Protein AF-A0A7R9U957-F1 (afdb_monomer_lite)

Secondary structure (DSSP, 8-state):
-HHHHHHHHHTT-HHHHHHHHHHHGGG-HHHHHHHHHHHHTS-TTT-HHHHHHHHHHHHHHT-HHHHHHHHHHHHHHHHHHH--HHHHHHHHHHHHHHHHHHHHHHHHHHHHHHHHHHH--

pLDDT: mean 89.7, std 5.86, range [57.47, 95.94]

Radius of gyration: 17.1 Å; chains: 1; bounding box: 40×50×36 Å

Organism: NCBI:txid172671

InterPro domains:
  IPR056156 IF140, C-terminal TPR domain [PF24760] (65-119)
  IPR056168 IF140/IFT172/WDR19, TPR domain [PF24762] (3-57)

Structure (mmCIF, N/CA/C/O backbone):
data_AF-A0A7R9U957-F1
#
_entry.id   AF-A0A7R9U957-F1
#
loop_
_atom_site.group_PDB
_atom_site.id
_atom_site.type_symbol
_atom_site.label_atom_id
_atom_site.label_alt_id
_atom_site.label_comp_id
_atom_site.label_asym_id
_atom_site.label_entity_id
_atom_site.label_seq_id
_atom_site.pdbx_PDB_ins_code
_atom_site.Cartn_x
_atom_site.Cartn_y
_atom_site.Cartn_z
_atom_site.occupancy
_atom_site.B_iso_or_equiv
_atom_site.auth_seq_id
_atom_site.auth_comp_id
_atom_site.auth_asym_id
_atom_site.auth_atom_id
_atom_site.pdbx_PDB_model_num
ATOM 1 N N . HIS A 1 1 ? 12.120 1.682 -19.539 1.00 66.62 1 HIS A N 1
ATOM 2 C CA . HIS A 1 1 ? 11.793 0.994 -18.264 1.00 66.62 1 HIS A CA 1
ATOM 3 C C . HIS A 1 1 ? 10.293 0.887 -18.027 1.00 66.62 1 HIS A C 1
ATOM 5 O O . HIS A 1 1 ? 9.821 -0.202 -17.730 1.00 66.62 1 HIS A O 1
ATOM 11 N N . ARG A 1 2 ? 9.544 1.986 -18.186 1.00 78.25 2 ARG A N 1
ATOM 12 C CA . ARG A 1 2 ? 8.085 2.006 -18.028 1.00 78.25 2 ARG A CA 1
ATOM 13 C C . ARG A 1 2 ? 7.354 1.094 -19.025 1.00 78.25 2 ARG A C 1
ATOM 15 O O . ARG A 1 2 ? 6.465 0.364 -18.612 1.00 78.25 2 ARG A O 1
ATOM 22 N N . ASP A 1 3 ? 7.792 1.063 -20.284 1.00 82.75 3 ASP A N 1
ATOM 23 C CA . ASP A 1 3 ? 7.163 0.226 -21.323 1.00 82.75 3 ASP A CA 1
ATOM 24 C C . ASP A 1 3 ? 7.368 -1.270 -21.066 1.00 82.75 3 ASP A C 1
ATOM 26 O O . ASP A 1 3 ? 6.436 -2.051 -21.193 1.00 82.75 3 ASP A O 1
ATOM 30 N N . ALA A 1 4 ? 8.559 -1.658 -20.596 1.00 82.75 4 ALA A N 1
ATOM 31 C CA . ALA A 1 4 ? 8.839 -3.036 -20.197 1.00 82.75 4 ALA A CA 1
ATOM 32 C C . ALA A 1 4 ? 7.960 -3.475 -19.016 1.00 82.75 4 ALA A C 1
ATOM 34 O O . ALA A 1 4 ? 7.415 -4.572 -19.044 1.00 82.75 4 ALA A O 1
ATOM 35 N N . LEU A 1 5 ? 7.777 -2.612 -18.006 1.00 86.38 5 LEU A N 1
ATOM 36 C CA . LEU A 1 5 ? 6.846 -2.895 -16.913 1.00 86.38 5 LEU A CA 1
ATOM 37 C C . LEU A 1 5 ? 5.414 -3.044 -17.437 1.00 86.38 5 LEU A C 1
ATOM 39 O O . LEU A 1 5 ? 4.716 -3.957 -17.023 1.00 86.38 5 LEU A O 1
ATOM 43 N N . ARG A 1 6 ? 4.992 -2.184 -18.369 1.00 85.75 6 ARG A N 1
ATOM 44 C CA . ARG A 1 6 ? 3.658 -2.250 -18.972 1.00 85.75 6 ARG A CA 1
ATOM 45 C C . ARG A 1 6 ? 3.414 -3.562 -19.703 1.00 85.75 6 ARG A C 1
ATOM 47 O O . ARG A 1 6 ? 2.418 -4.206 -19.417 1.00 85.75 6 ARG A O 1
ATOM 54 N N . CYS A 1 7 ? 4.358 -4.016 -20.522 1.00 86.88 7 CYS A N 1
ATOM 55 C CA . CYS A 1 7 ? 4.247 -5.319 -21.177 1.00 86.88 7 CYS A CA 1
ATOM 56 C C . CYS A 1 7 ? 4.148 -6.480 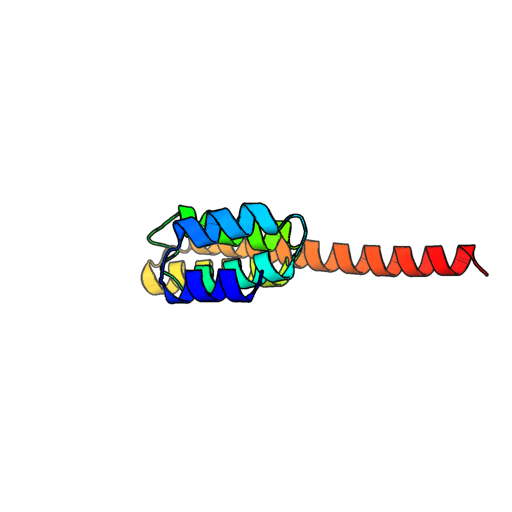-20.174 1.00 86.88 7 CYS A C 1
ATOM 58 O O . CYS A 1 7 ? 3.417 -7.431 -20.421 1.00 86.88 7 CYS A O 1
ATOM 60 N N . LEU A 1 8 ? 4.862 -6.408 -19.044 1.00 85.75 8 LEU A N 1
ATOM 61 C CA . LEU A 1 8 ? 4.776 -7.424 -17.988 1.00 85.75 8 LEU A CA 1
ATOM 62 C C . LEU A 1 8 ? 3.415 -7.410 -17.277 1.00 85.75 8 LEU A C 1
ATOM 64 O O . LEU A 1 8 ? 2.886 -8.471 -16.959 1.00 85.75 8 LEU A O 1
ATOM 68 N N . MET A 1 9 ? 2.847 -6.221 -17.054 1.00 89.88 9 MET A N 1
ATOM 69 C CA . MET A 1 9 ? 1.501 -6.057 -16.496 1.00 89.88 9 MET A CA 1
ATOM 70 C C . MET A 1 9 ? 0.435 -6.581 -17.467 1.00 89.88 9 MET A C 1
ATOM 72 O O . MET A 1 9 ? -0.441 -7.330 -17.052 1.00 89.88 9 MET A O 1
ATOM 76 N N . ASP A 1 10 ? 0.558 -6.272 -18.761 1.00 86.69 10 ASP A N 1
ATOM 77 C CA . ASP A 1 10 ? -0.355 -6.758 -19.804 1.00 86.69 10 ASP A CA 1
ATOM 78 C C . ASP A 1 10 ? -0.279 -8.291 -19.964 1.00 86.69 10 ASP A C 1
ATOM 80 O O . ASP A 1 10 ? -1.277 -8.940 -20.267 1.00 86.69 10 ASP A O 1
ATOM 84 N N . ALA A 1 11 ? 0.896 -8.884 -19.724 1.00 88.06 11 ALA A N 1
ATOM 85 C CA . ALA A 1 11 ? 1.095 -10.333 -19.712 1.00 88.06 11 ALA A CA 1
ATOM 86 C C . ALA A 1 11 ? 0.585 -11.021 -18.429 1.00 88.06 11 ALA A C 1
ATOM 88 O O . ALA A 1 11 ? 0.548 -12.249 -18.377 1.00 88.06 11 ALA A O 1
ATOM 89 N N . GLY A 1 12 ? 0.219 -10.260 -17.391 1.00 86.00 12 GLY A N 1
ATOM 90 C CA . GLY A 1 12 ? -0.291 -10.792 -16.126 1.00 86.00 12 GLY A CA 1
ATOM 91 C C . GLY A 1 12 ? 0.762 -11.444 -15.219 1.00 86.00 12 GLY A C 1
ATOM 92 O O . GLY A 1 12 ? 0.401 -12.045 -14.209 1.00 86.00 12 GLY A O 1
ATOM 93 N N . ASP A 1 13 ? 2.058 -11.329 -15.528 1.00 88.81 13 ASP A N 1
ATOM 94 C CA . ASP A 1 13 ? 3.129 -11.942 -14.729 1.00 88.81 13 ASP A CA 1
ATOM 95 C C . ASP A 1 13 ? 3.474 -11.078 -13.503 1.00 88.81 13 ASP A C 1
ATOM 97 O O . ASP A 1 13 ? 4.403 -10.261 -13.500 1.00 88.81 13 ASP A O 1
ATOM 101 N N . THR A 1 14 ? 2.701 -11.261 -12.433 1.00 90.81 14 THR A N 1
ATOM 102 C CA . THR A 1 14 ? 2.830 -10.509 -11.176 1.00 90.81 14 THR A CA 1
ATOM 103 C C . THR A 1 14 ? 4.179 -10.724 -10.493 1.00 90.81 14 THR A C 1
ATOM 105 O O . THR A 1 14 ? 4.756 -9.772 -9.960 1.00 90.81 14 THR A O 1
ATOM 108 N N . ALA A 1 15 ? 4.730 -11.938 -10.543 1.00 90.44 15 ALA A N 1
ATOM 109 C CA . ALA A 1 15 ? 6.018 -12.258 -9.939 1.00 90.44 15 ALA A CA 1
ATOM 110 C C . ALA A 1 15 ? 7.152 -11.477 -10.617 1.00 90.44 15 ALA A C 1
ATOM 112 O O . ALA A 1 15 ? 7.990 -10.866 -9.938 1.00 90.44 15 ALA A O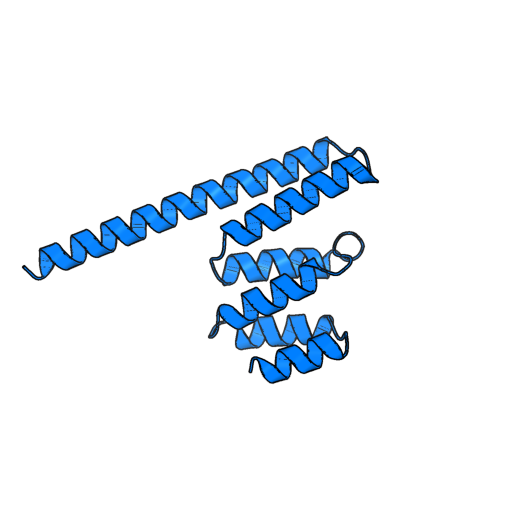 1
ATOM 113 N N . THR A 1 16 ? 7.143 -11.425 -11.950 1.00 91.44 16 THR A N 1
ATOM 114 C CA . THR A 1 16 ? 8.138 -10.669 -12.716 1.00 91.44 16 THR A CA 1
ATOM 115 C C . THR A 1 16 ? 7.938 -9.162 -12.568 1.00 91.44 16 THR A C 1
ATOM 117 O O . THR A 1 16 ? 8.930 -8.439 -12.432 1.00 91.44 16 THR A O 1
ATOM 120 N N . VAL A 1 17 ? 6.693 -8.672 -12.488 1.00 92.19 17 VAL A N 1
ATOM 121 C CA . VAL A 1 17 ? 6.395 -7.264 -12.157 1.00 92.19 17 VAL A CA 1
ATOM 122 C C . VAL A 1 17 ? 7.009 -6.883 -10.808 1.00 92.19 17 VAL A C 1
ATOM 124 O O . VAL A 1 17 ? 7.754 -5.901 -10.730 1.00 92.19 17 VAL A O 1
ATOM 127 N N . ILE A 1 18 ? 6.775 -7.681 -9.758 1.00 93.44 18 ILE A N 1
ATOM 128 C CA . ILE A 1 18 ? 7.320 -7.430 -8.416 1.00 93.44 18 ILE A CA 1
ATOM 129 C C . ILE A 1 18 ? 8.853 -7.437 -8.450 1.00 93.44 18 ILE A C 1
ATOM 131 O O . ILE A 1 18 ? 9.495 -6.536 -7.903 1.00 93.44 18 ILE A O 1
ATOM 135 N N . PHE A 1 19 ? 9.461 -8.431 -9.100 1.00 92.81 19 PHE A N 1
ATOM 136 C CA . PHE A 1 19 ? 10.915 -8.538 -9.204 1.00 92.81 19 PHE A CA 1
ATOM 137 C C . PHE A 1 19 ? 11.532 -7.342 -9.943 1.00 92.81 19 PHE A C 1
ATOM 139 O O . PHE A 1 19 ? 12.491 -6.730 -9.458 1.00 92.81 19 PHE A O 1
ATOM 146 N N . TYR A 1 20 ? 10.969 -6.972 -11.096 1.00 91.94 20 TYR A N 1
ATOM 147 C CA . TYR A 1 20 ? 11.452 -5.856 -11.904 1.00 91.94 20 TYR A CA 1
ATOM 148 C C . TYR A 1 20 ? 11.322 -4.526 -11.158 1.00 91.94 20 TYR A C 1
ATOM 150 O O . TYR A 1 20 ? 12.286 -3.757 -11.096 1.00 91.94 20 TYR A O 1
ATOM 158 N N . ALA A 1 21 ? 10.168 -4.277 -10.534 1.00 93.25 21 ALA A N 1
ATOM 159 C CA . ALA A 1 21 ? 9.921 -3.072 -9.753 1.00 93.25 21 ALA A CA 1
ATOM 160 C C . ALA A 1 21 ? 10.866 -2.970 -8.545 1.00 93.25 21 ALA A C 1
ATOM 162 O O . ALA A 1 21 ? 11.461 -1.914 -8.334 1.00 93.25 21 ALA A O 1
ATOM 163 N N . LYS A 1 22 ? 11.126 -4.068 -7.817 1.00 92.25 22 LYS A N 1
ATOM 164 C CA . LYS A 1 22 ? 12.143 -4.099 -6.742 1.00 92.25 22 LYS A CA 1
ATOM 165 C C . LYS A 1 22 ? 13.546 -3.770 -7.260 1.00 92.25 22 LYS A C 1
ATOM 167 O O . LYS A 1 22 ? 14.298 -3.056 -6.596 1.00 92.25 22 LYS A O 1
ATOM 172 N N . LYS A 1 23 ? 13.909 -4.278 -8.443 1.00 91.06 23 LYS A N 1
ATOM 173 C CA . LYS A 1 23 ? 15.239 -4.084 -9.038 1.00 91.06 23 LYS A CA 1
ATOM 174 C C . LYS A 1 23 ? 15.464 -2.649 -9.517 1.00 91.06 23 LYS A C 1
ATOM 176 O O . LYS A 1 23 ? 16.519 -2.077 -9.251 1.00 91.06 23 LYS A O 1
ATOM 181 N N . VAL A 1 24 ? 14.499 -2.070 -10.229 1.00 87.94 24 VAL A N 1
ATOM 182 C CA . VAL A 1 24 ? 14.643 -0.747 -10.865 1.00 87.94 24 VAL A CA 1
ATOM 183 C C . VAL A 1 24 ? 14.173 0.390 -9.950 1.00 87.94 24 VAL A C 1
ATOM 185 O O . VAL A 1 24 ? 14.680 1.507 -10.042 1.00 87.94 24 VAL A O 1
ATOM 188 N N . GLY A 1 25 ? 13.274 0.105 -9.007 1.00 79.88 25 GLY A N 1
ATOM 189 C CA . GLY A 1 25 ? 12.614 1.090 -8.149 1.00 79.88 25 GLY A CA 1
ATOM 190 C C . GLY A 1 25 ? 13.539 1.921 -7.263 1.00 79.88 25 GLY A C 1
ATOM 191 O O . GLY A 1 25 ? 13.208 3.054 -6.935 1.00 79.88 25 GLY A O 1
ATOM 192 N N . LYS A 1 26 ? 14.758 1.442 -6.974 1.00 80.69 26 LYS A N 1
ATOM 193 C CA . LYS A 1 26 ? 15.793 2.243 -6.288 1.00 80.69 26 LYS A CA 1
ATOM 194 C C . LYS A 1 26 ? 16.187 3.515 -7.047 1.00 80.69 26 LYS A C 1
ATOM 196 O O . LYS A 1 26 ? 16.751 4.423 -6.451 1.00 80.69 26 LYS A O 1
ATOM 201 N N . ARG A 1 27 ? 15.957 3.554 -8.362 1.00 84.31 27 ARG A N 1
ATOM 202 C CA . ARG A 1 27 ? 16.341 4.662 -9.250 1.00 84.31 27 ARG A CA 1
ATOM 203 C C . ARG A 1 27 ? 15.141 5.383 -9.865 1.00 84.31 27 ARG A C 1
ATOM 205 O O . ARG A 1 27 ? 15.338 6.362 -10.572 1.00 84.31 27 ARG A O 1
ATOM 212 N N . SER A 1 28 ? 13.918 4.898 -9.648 1.00 88.94 28 SER A N 1
ATOM 213 C CA . SER A 1 28 ? 12.713 5.476 -10.248 1.00 88.94 28 SER A CA 1
ATOM 214 C C . SER A 1 28 ? 11.488 5.187 -9.384 1.00 88.94 28 SER A C 1
ATOM 216 O O . SER A 1 28 ? 10.970 4.068 -9.366 1.00 88.94 28 SER A O 1
ATOM 218 N N . LYS A 1 29 ? 11.023 6.226 -8.684 1.00 91.25 29 LYS A N 1
ATOM 219 C CA . LYS A 1 29 ? 9.816 6.180 -7.849 1.00 91.25 29 LYS A CA 1
ATOM 220 C C . LYS A 1 29 ? 8.561 5.917 -8.684 1.00 91.25 29 LYS A C 1
ATOM 222 O O . LYS A 1 29 ? 7.719 5.130 -8.272 1.00 91.25 29 LYS A O 1
ATOM 227 N N . ASP A 1 30 ? 8.491 6.460 -9.898 1.00 91.12 30 ASP A N 1
ATOM 228 C CA . ASP A 1 30 ? 7.354 6.269 -10.809 1.00 91.12 30 ASP A CA 1
ATOM 229 C C . ASP A 1 30 ? 7.098 4.795 -11.146 1.00 91.12 30 ASP A C 1
ATOM 231 O O . ASP A 1 30 ? 5.953 4.379 -11.289 1.00 91.12 30 ASP A O 1
ATOM 235 N N . ILE A 1 31 ? 8.157 3.982 -11.249 1.00 93.06 31 ILE A N 1
ATOM 236 C CA . ILE A 1 31 ? 8.044 2.536 -11.495 1.00 93.06 31 ILE A CA 1
ATOM 237 C C . ILE A 1 31 ? 7.454 1.822 -10.279 1.00 93.06 31 ILE A C 1
ATOM 239 O O . ILE A 1 31 ? 6.638 0.921 -10.450 1.00 93.06 31 ILE A O 1
ATOM 243 N N . LEU A 1 32 ? 7.849 2.225 -9.068 1.00 93.88 32 LEU A N 1
ATOM 244 C CA . LEU A 1 32 ? 7.290 1.682 -7.830 1.00 93.88 32 LEU A CA 1
ATOM 245 C C . LEU A 1 32 ? 5.804 2.022 -7.712 1.00 93.88 32 LEU A C 1
ATOM 247 O O . LEU A 1 32 ? 5.006 1.126 -7.462 1.00 93.88 32 LEU A O 1
ATOM 251 N N . ILE A 1 33 ? 5.435 3.282 -7.959 1.00 94.31 33 ILE A N 1
ATOM 252 C CA . ILE A 1 33 ? 4.039 3.737 -7.922 1.00 94.31 33 ILE A CA 1
ATOM 253 C C . ILE A 1 33 ? 3.215 3.006 -8.987 1.00 94.31 33 ILE A C 1
ATOM 255 O O . ILE A 1 33 ? 2.138 2.502 -8.692 1.00 94.31 33 ILE A O 1
ATOM 259 N N . LEU A 1 34 ? 3.727 2.882 -10.215 1.00 94.19 34 LEU A N 1
ATOM 260 C CA . LEU A 1 34 ? 3.021 2.192 -11.295 1.00 94.19 34 LEU A CA 1
ATOM 261 C C . LEU A 1 34 ? 2.810 0.701 -10.991 1.00 94.19 34 LEU A C 1
ATOM 263 O O . LEU A 1 34 ? 1.716 0.188 -11.209 1.00 94.19 34 LEU A O 1
ATOM 267 N N . ALA A 1 35 ? 3.831 0.021 -10.464 1.00 94.56 35 ALA A N 1
ATOM 268 C CA . ALA A 1 35 ? 3.715 -1.374 -10.055 1.00 94.56 35 ALA A CA 1
ATOM 269 C C . ALA A 1 35 ? 2.733 -1.542 -8.886 1.00 94.56 35 ALA A C 1
ATOM 271 O O . ALA A 1 35 ? 1.915 -2.455 -8.915 1.00 94.56 35 ALA A O 1
ATOM 272 N N . ALA A 1 36 ? 2.778 -0.657 -7.886 1.00 95.19 36 ALA A N 1
ATOM 273 C CA . ALA A 1 36 ? 1.850 -0.673 -6.759 1.00 95.19 36 ALA A CA 1
ATOM 274 C C . ALA A 1 36 ? 0.396 -0.470 -7.213 1.00 95.19 36 ALA A C 1
ATOM 276 O O . ALA A 1 36 ? -0.464 -1.263 -6.843 1.00 95.19 36 ALA A O 1
ATOM 277 N N . ASN A 1 37 ? 0.142 0.514 -8.084 1.00 94.75 37 ASN A N 1
ATOM 278 C CA . ASN A 1 37 ? -1.183 0.778 -8.653 1.00 94.75 37 ASN A CA 1
ATOM 279 C C . ASN A 1 37 ? -1.737 -0.439 -9.409 1.00 94.75 37 ASN A C 1
ATOM 281 O O . ASN A 1 37 ? -2.918 -0.750 -9.303 1.00 94.75 37 ASN A O 1
ATOM 285 N N . TYR A 1 38 ? -0.895 -1.126 -10.185 1.00 94.81 38 TYR A N 1
ATOM 286 C CA . TYR A 1 38 ? -1.304 -2.352 -10.866 1.00 94.81 38 TYR A CA 1
ATOM 287 C C . TYR A 1 38 ? -1.643 -3.452 -9.858 1.00 94.81 38 TYR A C 1
ATOM 289 O O . TYR A 1 38 ? -2.737 -4.003 -9.896 1.00 94.81 38 TYR A O 1
ATOM 297 N N . LEU A 1 39 ? -0.749 -3.724 -8.907 1.00 94.25 39 LEU A N 1
ATOM 298 C CA . LEU A 1 39 ? -0.938 -4.775 -7.908 1.00 94.25 39 LEU A CA 1
ATOM 299 C C . LEU A 1 39 ? -2.152 -4.538 -6.997 1.00 94.25 39 LEU A C 1
ATOM 301 O O . LEU A 1 39 ? -2.817 -5.502 -6.633 1.00 94.25 39 LEU A O 1
ATOM 305 N N . GLN A 1 40 ? -2.493 -3.284 -6.677 1.00 93.69 40 GLN A N 1
ATOM 306 C CA . GLN A 1 40 ? -3.681 -2.976 -5.869 1.00 93.69 40 GLN A CA 1
ATOM 307 C C . GLN A 1 40 ? -4.996 -3.317 -6.590 1.00 93.69 40 GLN A C 1
ATOM 309 O O . GLN A 1 40 ? -6.022 -3.473 -5.937 1.00 93.69 40 GLN A O 1
ATOM 314 N N . SER A 1 41 ? -4.979 -3.385 -7.927 1.00 92.12 41 SER A N 1
ATOM 315 C CA . SER A 1 41 ? -6.153 -3.749 -8.732 1.00 92.12 41 SER A CA 1
ATOM 316 C C . SER A 1 41 ? -6.383 -5.262 -8.826 1.00 92.12 41 SER A C 1
ATOM 318 O O . SER A 1 41 ? -7.410 -5.691 -9.345 1.00 92.12 41 SER A O 1
ATOM 320 N N . LEU A 1 42 ? -5.437 -6.066 -8.333 1.00 92.38 42 LEU A N 1
ATOM 321 C CA . LEU A 1 42 ? -5.525 -7.525 -8.291 1.00 92.38 42 LEU A CA 1
ATOM 322 C C . LEU A 1 42 ? -6.126 -8.004 -6.961 1.00 92.38 42 LEU A C 1
ATOM 324 O O . LEU A 1 42 ? -6.378 -7.208 -6.056 1.00 92.38 42 LEU A O 1
ATOM 328 N N . ASP A 1 43 ? -6.324 -9.317 -6.813 1.00 88.50 43 ASP A N 1
ATOM 329 C CA . ASP A 1 43 ? -6.782 -9.901 -5.549 1.00 88.50 43 ASP A CA 1
ATOM 330 C C . ASP A 1 43 ? -5.656 -9.973 -4.504 1.00 88.50 43 ASP A C 1
ATOM 332 O O . ASP A 1 43 ? -5.019 -11.001 -4.283 1.00 88.50 43 ASP A O 1
ATOM 336 N N . TRP A 1 44 ? -5.403 -8.844 -3.847 1.00 87.19 44 TRP A N 1
ATOM 337 C CA . TRP A 1 44 ? -4.423 -8.721 -2.767 1.00 87.19 44 TRP A CA 1
ATOM 338 C C . TRP A 1 44 ? -4.875 -9.370 -1.450 1.00 87.19 44 TRP A C 1
ATOM 340 O O . TRP A 1 44 ? -4.042 -9.570 -0.570 1.00 87.19 44 TRP A O 1
ATOM 350 N N . HIS A 1 45 ? -6.164 -9.693 -1.287 1.00 84.12 45 HIS A N 1
ATOM 351 C CA . HIS A 1 45 ? -6.655 -10.371 -0.081 1.00 84.12 45 HIS A CA 1
ATOM 352 C C . HIS A 1 45 ? -6.349 -11.876 -0.138 1.00 84.12 45 HIS A C 1
ATOM 354 O O . HIS A 1 45 ? -5.980 -12.471 0.873 1.00 84.12 45 HIS A O 1
ATOM 360 N N . GLY A 1 46 ? -6.452 -12.482 -1.327 1.00 86.62 46 GLY A N 1
ATOM 361 C CA . GLY A 1 46 ? -6.076 -13.878 -1.567 1.00 86.62 46 GLY A CA 1
ATOM 362 C C . GLY A 1 46 ? -4.564 -14.131 -1.654 1.00 86.62 46 GLY A C 1
ATOM 363 O O . GLY A 1 46 ? -4.131 -15.268 -1.468 1.00 86.62 46 GLY A O 1
ATOM 364 N N . ASP A 1 47 ? -3.753 -13.095 -1.903 1.00 89.19 47 ASP A N 1
ATOM 365 C CA . ASP A 1 47 ? -2.295 -13.203 -2.031 1.00 89.19 47 ASP A CA 1
ATOM 366 C C . ASP A 1 47 ? -1.546 -12.153 -1.188 1.00 89.19 47 ASP A C 1
ATOM 368 O O . ASP A 1 47 ? -1.330 -11.001 -1.582 1.00 89.19 47 ASP A O 1
ATOM 372 N N . ASP A 1 48 ? -1.054 -12.600 -0.033 1.00 89.50 48 ASP A N 1
ATOM 373 C CA . ASP A 1 48 ? -0.253 -11.804 0.903 1.00 89.50 48 ASP A CA 1
ATOM 374 C C . ASP A 1 48 ? 1.061 -11.279 0.282 1.00 89.50 48 ASP A C 1
ATOM 376 O O . ASP A 1 48 ? 1.616 -10.267 0.720 1.00 89.50 48 ASP A O 1
ATOM 380 N N . ASN A 1 49 ? 1.574 -11.910 -0.781 1.00 91.81 49 ASN A N 1
ATOM 381 C CA . ASN A 1 49 ? 2.748 -11.411 -1.494 1.00 91.81 49 ASN A CA 1
ATOM 382 C C . ASN A 1 49 ? 2.428 -10.125 -2.272 1.00 91.81 49 ASN A C 1
ATOM 384 O O . ASN A 1 49 ? 3.248 -9.202 -2.289 1.00 91.81 49 ASN A O 1
ATOM 388 N N . ILE A 1 50 ? 1.232 -10.035 -2.866 1.00 93.50 50 ILE A N 1
ATOM 389 C CA . ILE A 1 50 ? 0.748 -8.823 -3.540 1.00 93.50 50 ILE A CA 1
ATOM 390 C C . ILE A 1 50 ? 0.564 -7.710 -2.509 1.00 93.50 50 ILE A C 1
ATOM 392 O O . ILE A 1 50 ? 1.117 -6.623 -2.693 1.00 93.50 50 ILE A O 1
ATOM 396 N N . LEU A 1 51 ? -0.110 -7.992 -1.389 1.00 93.00 51 LEU A N 1
ATOM 397 C CA . LEU A 1 51 ? -0.312 -7.024 -0.306 1.00 93.00 51 LEU A CA 1
ATOM 398 C C . LEU A 1 51 ? 1.023 -6.460 0.199 1.00 93.00 51 LEU A C 1
ATOM 400 O O . LEU A 1 51 ? 1.234 -5.242 0.219 1.00 93.00 51 LEU A O 1
ATOM 404 N N . LYS A 1 52 ? 1.976 -7.336 0.541 1.00 94.62 52 LYS A N 1
ATOM 405 C CA . LYS A 1 52 ? 3.316 -6.925 0.990 1.00 94.62 52 LYS A CA 1
ATOM 406 C C . LYS A 1 52 ? 4.066 -6.127 -0.071 1.00 94.62 52 LYS A C 1
ATOM 408 O O . LYS A 1 52 ? 4.805 -5.203 0.277 1.00 94.62 52 LYS A O 1
ATOM 413 N N . ALA A 1 53 ? 3.908 -6.468 -1.349 1.00 95.31 53 ALA A N 1
ATOM 414 C CA . ALA A 1 53 ? 4.539 -5.741 -2.442 1.00 95.31 53 ALA A CA 1
ATOM 415 C C . ALA A 1 53 ? 3.965 -4.326 -2.599 1.00 95.31 53 ALA A C 1
ATOM 417 O O . ALA A 1 53 ? 4.754 -3.388 -2.704 1.00 95.31 53 ALA A O 1
ATOM 418 N N . VAL A 1 54 ? 2.640 -4.150 -2.538 1.00 95.94 54 VAL A N 1
ATOM 419 C CA . VAL A 1 54 ? 1.985 -2.828 -2.590 1.00 95.94 54 VAL A CA 1
ATOM 420 C C . VAL A 1 54 ? 2.486 -1.935 -1.452 1.00 95.94 54 VAL A C 1
ATOM 422 O O . VAL A 1 54 ? 2.990 -0.837 -1.705 1.00 95.94 54 VAL A O 1
ATOM 425 N N . VAL A 1 55 ? 2.455 -2.441 -0.212 1.00 95.00 55 VAL A N 1
ATOM 426 C CA . VAL A 1 55 ? 2.947 -1.711 0.971 1.00 95.00 55 VAL A CA 1
ATOM 427 C C . VAL A 1 55 ? 4.419 -1.331 0.810 1.00 95.00 55 VAL A C 1
ATOM 429 O O . VAL A 1 55 ? 4.807 -0.184 1.042 1.00 95.00 55 VAL A O 1
ATOM 432 N N . PHE A 1 56 ? 5.256 -2.280 0.381 1.00 95.12 56 PHE A N 1
ATOM 433 C CA . PHE A 1 56 ? 6.680 -2.042 0.167 1.00 95.12 56 PHE A CA 1
ATOM 434 C C . PHE A 1 56 ? 6.935 -0.979 -0.911 1.00 95.12 56 PHE A C 1
ATOM 436 O O . PHE A 1 56 ? 7.804 -0.122 -0.729 1.00 95.12 56 PHE A O 1
ATOM 443 N N . PHE A 1 57 ? 6.198 -1.011 -2.021 1.00 95.81 57 PHE A N 1
ATOM 444 C CA . PHE A 1 57 ? 6.404 -0.100 -3.142 1.00 95.81 57 PHE A CA 1
ATOM 445 C C . PHE A 1 57 ? 5.986 1.331 -2.832 1.00 95.81 57 PHE A C 1
ATOM 447 O O . PHE A 1 57 ? 6.805 2.226 -3.046 1.00 95.81 57 PHE A O 1
ATOM 454 N N . TYR A 1 58 ? 4.803 1.564 -2.259 1.00 95.75 58 TYR A N 1
ATOM 455 C CA . TYR A 1 58 ? 4.405 2.923 -1.880 1.00 95.75 58 TYR A CA 1
ATOM 456 C C . TYR A 1 58 ? 5.318 3.508 -0.804 1.00 95.75 58 TYR A C 1
ATOM 458 O O . TYR A 1 58 ? 5.794 4.638 -0.938 1.00 95.75 58 TYR A O 1
ATOM 466 N N . LYS A 1 59 ? 5.672 2.709 0.212 1.00 92.75 59 LYS A N 1
ATOM 467 C CA . LYS A 1 59 ? 6.594 3.144 1.266 1.00 92.75 59 LYS A CA 1
ATOM 468 C C . LYS A 1 59 ? 7.977 3.500 0.717 1.00 92.75 59 LYS A C 1
ATOM 470 O O . LYS A 1 59 ? 8.557 4.499 1.126 1.00 92.75 59 LYS A O 1
ATOM 475 N N . THR A 1 60 ? 8.501 2.706 -0.218 1.00 91.94 60 THR A N 1
ATOM 476 C CA . THR A 1 60 ? 9.813 2.962 -0.842 1.00 91.94 60 THR A CA 1
ATOM 477 C C . THR A 1 60 ? 9.763 4.149 -1.809 1.00 91.94 60 THR A C 1
ATOM 479 O O . THR A 1 60 ? 10.743 4.883 -1.925 1.00 91.94 60 THR A O 1
ATOM 482 N N . ALA A 1 61 ? 8.633 4.373 -2.487 1.00 92.06 61 ALA A N 1
ATOM 483 C CA . ALA A 1 61 ? 8.431 5.550 -3.329 1.00 92.06 61 ALA A CA 1
ATOM 484 C C . ALA A 1 61 ? 8.316 6.848 -2.503 1.00 92.06 61 ALA A C 1
ATOM 486 O O . ALA A 1 61 ? 8.639 7.924 -3.009 1.00 92.06 61 ALA A O 1
ATOM 487 N N . GLY A 1 62 ? 7.911 6.739 -1.233 1.00 90.00 62 GLY A N 1
ATOM 488 C CA . GLY A 1 62 ? 7.597 7.871 -0.361 1.00 90.00 62 GLY A CA 1
ATOM 489 C C . GLY A 1 62 ? 6.182 8.417 -0.569 1.00 90.00 62 GLY A C 1
ATOM 490 O O . GLY A 1 62 ? 5.880 9.499 -0.086 1.00 90.00 62 GLY A O 1
ATOM 491 N N . ASP A 1 63 ? 5.319 7.684 -1.278 1.00 91.56 63 ASP A N 1
ATOM 492 C CA . ASP A 1 63 ? 3.930 8.078 -1.528 1.00 91.56 63 ASP A CA 1
ATOM 493 C C . ASP A 1 63 ? 3.037 7.539 -0.400 1.00 91.56 63 ASP A C 1
ATOM 495 O O . ASP A 1 63 ? 2.385 6.497 -0.514 1.00 91.56 63 ASP A O 1
ATOM 499 N N . LEU A 1 64 ? 3.109 8.208 0.753 1.00 92.12 64 LEU A N 1
ATOM 500 C CA . LEU A 1 64 ? 2.404 7.791 1.966 1.00 92.12 64 LEU A CA 1
ATOM 501 C C . LEU A 1 64 ? 0.890 8.006 1.871 1.00 92.12 64 LEU A C 1
ATOM 503 O O . LEU A 1 64 ? 0.139 7.269 2.506 1.00 92.12 64 LEU A O 1
ATOM 507 N N . GLU A 1 65 ? 0.440 8.955 1.048 1.00 92.06 65 GLU A N 1
ATOM 508 C CA . GLU A 1 65 ? -0.982 9.170 0.776 1.00 92.06 65 GLU A CA 1
ATOM 509 C C . GLU A 1 65 ? -1.594 7.969 0.055 1.00 92.06 65 GLU A C 1
ATOM 511 O O . GLU A 1 65 ? -2.607 7.439 0.506 1.00 92.06 65 GLU A O 1
ATOM 516 N N . LYS A 1 66 ? -0.959 7.463 -1.013 1.00 94.06 66 LYS A N 1
ATOM 517 C CA . LYS A 1 66 ? -1.460 6.255 -1.696 1.00 94.06 66 LYS A CA 1
ATOM 518 C C . LYS A 1 66 ? -1.393 5.019 -0.817 1.00 94.06 66 LYS A C 1
ATOM 520 O O . LYS A 1 66 ? -2.289 4.181 -0.889 1.00 94.06 66 LYS A O 1
ATOM 525 N N . LEU A 1 67 ? -0.377 4.921 0.040 1.00 95.31 67 LEU A N 1
ATOM 526 C CA . LEU A 1 67 ? -0.311 3.851 1.030 1.00 95.31 67 LEU A CA 1
ATOM 527 C C . LEU A 1 67 ? -1.489 3.912 2.013 1.00 95.31 67 LEU A C 1
ATOM 529 O O . LEU A 1 67 ? -2.079 2.879 2.317 1.00 95.31 67 LEU A O 1
ATOM 533 N N . ALA A 1 68 ? -1.850 5.104 2.489 1.00 94.44 68 ALA A N 1
ATOM 534 C CA . ALA A 1 68 ? -2.994 5.273 3.375 1.00 94.44 68 ALA A CA 1
ATOM 535 C C . ALA A 1 68 ? -4.316 4.919 2.684 1.00 94.44 68 ALA A C 1
ATOM 537 O O . ALA A 1 68 ? -5.104 4.164 3.245 1.00 94.44 68 ALA A O 1
ATOM 538 N N . THR A 1 69 ? -4.517 5.378 1.446 1.00 94.88 69 THR A N 1
ATOM 539 C CA . THR A 1 69 ? -5.690 5.021 0.631 1.00 94.88 69 THR A CA 1
ATOM 540 C C . THR A 1 69 ? -5.788 3.513 0.397 1.00 94.88 69 THR A C 1
ATOM 542 O O . THR A 1 69 ? -6.882 2.956 0.401 1.00 94.88 69 THR A O 1
ATOM 545 N N . PHE A 1 70 ? -4.658 2.821 0.229 1.00 95.50 70 PHE A N 1
ATOM 546 C CA . PHE A 1 70 ? -4.652 1.362 0.131 1.00 95.50 70 PHE A CA 1
ATOM 547 C C . PHE A 1 70 ? -5.126 0.697 1.432 1.00 95.50 70 PHE A C 1
ATOM 549 O O . PHE A 1 70 ? -5.958 -0.202 1.383 1.00 95.50 70 PHE A O 1
ATOM 556 N N . PHE A 1 71 ? -4.659 1.157 2.598 1.00 95.81 71 PHE A N 1
ATOM 557 C CA . 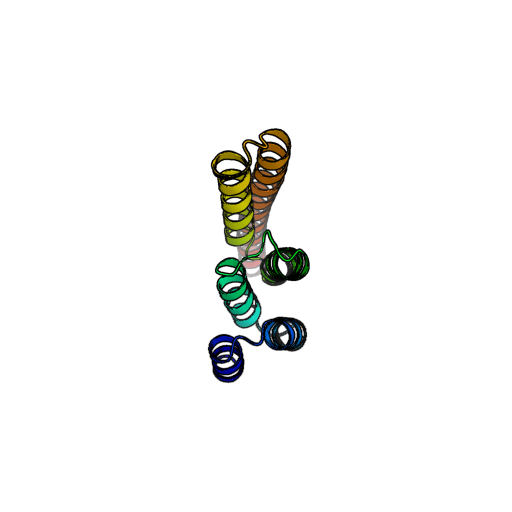PHE A 1 71 ? -5.135 0.637 3.884 1.00 95.81 71 PHE A CA 1
ATOM 558 C C . PHE A 1 71 ? -6.612 0.958 4.162 1.00 95.81 71 PHE A C 1
ATOM 560 O O . PHE A 1 71 ? -7.298 0.138 4.768 1.00 95.81 71 PHE A O 1
ATOM 567 N N . ASP A 1 72 ? -7.117 2.100 3.695 1.00 94.62 72 ASP A N 1
ATOM 568 C CA . ASP A 1 72 ? -8.545 2.434 3.752 1.00 94.62 72 ASP A CA 1
ATOM 569 C C . ASP A 1 72 ? -9.384 1.469 2.897 1.00 94.62 72 ASP A C 1
ATOM 571 O O . ASP A 1 72 ? -10.363 0.897 3.373 1.00 94.62 72 ASP A O 1
ATOM 575 N N . ALA A 1 73 ? -8.930 1.167 1.675 1.00 93.62 73 ALA A N 1
ATOM 576 C CA . ALA A 1 73 ? -9.555 0.151 0.828 1.00 93.62 73 ALA A CA 1
ATOM 577 C C . ALA A 1 73 ? -9.512 -1.251 1.464 1.00 93.62 73 ALA A C 1
ATOM 579 O O . ALA A 1 73 ? -10.482 -2.005 1.353 1.00 93.62 73 ALA A O 1
ATOM 580 N N . CYS A 1 74 ? -8.425 -1.593 2.170 1.00 92.50 74 CYS A N 1
ATOM 581 C CA . CYS A 1 74 ? -8.368 -2.816 2.967 1.00 92.50 74 CYS A CA 1
ATOM 582 C C . CYS A 1 74 ? -9.459 -2.826 4.039 1.00 92.50 74 CYS A C 1
ATOM 584 O O . CYS A 1 74 ? -10.212 -3.790 4.123 1.00 92.50 74 CYS A O 1
ATOM 586 N N . ALA A 1 75 ? -9.585 -1.750 4.818 1.00 93.38 75 ALA A N 1
ATOM 587 C CA . ALA A 1 75 ? -10.594 -1.652 5.866 1.00 93.38 75 ALA A CA 1
ATOM 588 C C . ALA A 1 75 ? -12.022 -1.778 5.320 1.00 93.38 75 ALA A C 1
ATOM 590 O O . ALA A 1 75 ? -12.820 -2.523 5.887 1.00 93.38 75 ALA A O 1
ATOM 591 N N . ALA A 1 76 ? -12.324 -1.102 4.208 1.00 92.94 76 ALA A N 1
ATOM 592 C CA . ALA A 1 76 ? -13.624 -1.194 3.549 1.00 92.94 76 ALA A CA 1
ATOM 593 C C . ALA A 1 76 ? -13.958 -2.642 3.158 1.00 92.94 76 ALA A C 1
ATOM 595 O O . ALA A 1 76 ? -15.036 -3.129 3.483 1.00 92.94 76 ALA A O 1
ATOM 596 N N . LYS A 1 77 ? -13.006 -3.374 2.560 1.00 92.19 77 LYS A N 1
ATOM 597 C CA . LYS A 1 77 ? -13.203 -4.784 2.190 1.00 92.19 77 LYS A CA 1
ATOM 598 C C . LYS A 1 77 ? -13.434 -5.687 3.406 1.00 92.19 77 LYS A C 1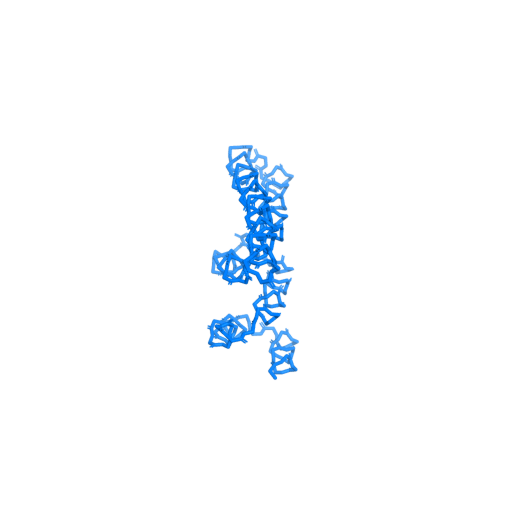
ATOM 600 O O . LYS A 1 77 ? -14.331 -6.524 3.376 1.00 92.19 77 LYS A O 1
ATOM 605 N N . GLU A 1 78 ? -12.658 -5.519 4.481 1.00 90.31 78 GLU A N 1
ATOM 606 C CA . GLU A 1 78 ? -12.848 -6.293 5.721 1.00 90.31 78 GLU A CA 1
ATOM 607 C C . GLU A 1 78 ? -14.237 -6.058 6.336 1.00 90.31 78 GLU A C 1
ATOM 609 O O . GLU A 1 78 ? -14.856 -6.999 6.831 1.00 90.31 78 GLU A O 1
ATOM 614 N N . ILE A 1 79 ? -14.757 -4.827 6.266 1.00 92.56 79 ILE A N 1
ATOM 615 C CA . ILE A 1 79 ? -16.109 -4.484 6.731 1.00 92.56 79 ILE A CA 1
ATOM 616 C C . ILE A 1 79 ? -17.171 -5.109 5.822 1.00 92.56 79 ILE A C 1
ATOM 618 O O . ILE A 1 79 ? -18.053 -5.816 6.314 1.00 92.56 79 ILE A O 1
ATOM 622 N N . ASP A 1 80 ? -17.084 -4.851 4.519 1.00 93.69 80 ASP A N 1
ATOM 623 C CA . ASP A 1 80 ? -18.156 -5.143 3.566 1.00 93.69 80 ASP A CA 1
ATOM 624 C C . ASP A 1 80 ? -18.258 -6.638 3.232 1.00 93.69 80 ASP A C 1
ATOM 626 O O . ASP A 1 80 ? -19.362 -7.165 3.096 1.00 93.69 80 ASP A O 1
ATOM 630 N N . GLU A 1 81 ? -17.125 -7.339 3.112 1.00 92.50 81 GLU A N 1
ATOM 631 C CA . GLU A 1 81 ? -17.096 -8.753 2.712 1.00 92.50 81 GLU A CA 1
ATOM 632 C C . GLU A 1 81 ? -17.019 -9.716 3.903 1.00 92.50 81 GLU A C 1
ATOM 634 O O . GLU A 1 81 ? -17.610 -10.796 3.854 1.00 92.50 81 GLU A O 1
ATOM 639 N N . TYR A 1 82 ? -16.303 -9.344 4.969 1.00 90.62 82 TYR A N 1
ATOM 640 C CA . TYR A 1 82 ? -15.989 -10.255 6.080 1.00 90.62 82 TYR A CA 1
ATOM 641 C C . TYR A 1 82 ? -16.617 -9.839 7.411 1.00 90.62 82 TYR A C 1
ATOM 643 O O . TYR A 1 82 ? -16.632 -10.637 8.348 1.00 90.62 82 TYR A O 1
ATOM 651 N N . SER A 1 83 ? -17.154 -8.615 7.506 1.00 93.31 83 SER A N 1
ATOM 652 C CA . SER A 1 83 ? -17.618 -8.020 8.767 1.00 93.31 83 SER A CA 1
ATOM 653 C C . SER A 1 83 ? -16.566 -8.091 9.891 1.00 93.31 83 SER A C 1
ATOM 655 O O . SER A 1 83 ? -16.907 -8.143 11.074 1.00 93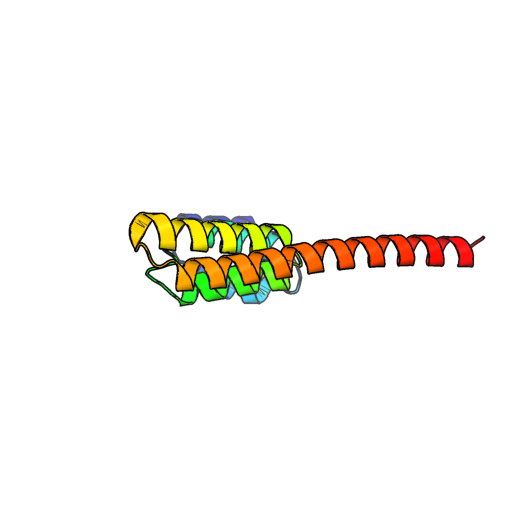.31 83 SER A O 1
ATOM 657 N N . ASP A 1 84 ? -15.278 -8.089 9.531 1.00 92.44 84 ASP A N 1
ATOM 658 C CA . ASP A 1 84 ? -14.154 -8.136 10.467 1.00 92.44 84 ASP A CA 1
ATOM 659 C C . ASP A 1 84 ? -13.745 -6.710 10.860 1.00 92.44 84 ASP A C 1
ATOM 661 O O . ASP A 1 84 ? -12.813 -6.095 10.332 1.00 92.44 84 ASP A O 1
ATOM 665 N N . TYR A 1 85 ? -14.490 -6.153 11.813 1.00 91.50 85 TYR A N 1
ATOM 666 C CA . TYR A 1 85 ? -14.278 -4.788 12.293 1.00 91.50 85 TYR A CA 1
ATOM 667 C C . TYR A 1 85 ? -12.955 -4.605 13.046 1.00 91.50 85 TYR A C 1
ATOM 669 O O . TYR A 1 85 ? -12.442 -3.486 13.113 1.00 91.50 85 TYR A O 1
ATOM 677 N N . GLU A 1 86 ? -12.393 -5.670 13.622 1.00 93.94 86 GLU A N 1
ATOM 678 C CA . GLU A 1 86 ? -11.117 -5.593 14.334 1.00 93.94 86 GLU A CA 1
ATOM 679 C C . GLU A 1 86 ? -9.973 -5.390 13.339 1.00 93.94 86 GLU A C 1
ATOM 681 O O . GLU A 1 86 ? -9.158 -4.470 13.491 1.00 93.94 86 GLU A O 1
ATOM 686 N N . LYS A 1 87 ? -9.961 -6.189 12.269 1.00 90.69 87 LYS A N 1
ATOM 687 C CA . LYS A 1 87 ? -8.981 -6.070 11.192 1.00 90.69 87 LYS A CA 1
ATOM 688 C C . LYS A 1 87 ? -9.157 -4.769 10.409 1.00 90.69 87 LYS A C 1
ATOM 690 O O . LYS A 1 87 ? -8.162 -4.103 10.112 1.00 90.69 87 LYS A O 1
ATOM 695 N N . ALA A 1 88 ? -10.397 -4.335 10.180 1.00 91.88 88 ALA A N 1
ATOM 696 C CA . ALA A 1 88 ? -10.682 -3.032 9.584 1.00 91.88 88 ALA A CA 1
ATOM 697 C C . ALA A 1 88 ? -10.145 -1.867 10.433 1.00 91.88 88 ALA A C 1
ATOM 699 O O . ALA A 1 88 ? -9.479 -0.970 9.917 1.00 91.88 88 ALA A O 1
ATOM 700 N N . LEU A 1 89 ? -10.361 -1.895 11.753 1.00 92.19 89 LEU A N 1
ATOM 701 C CA . LEU A 1 89 ? -9.841 -0.871 12.660 1.00 92.19 89 LEU A CA 1
ATOM 702 C C . LEU A 1 89 ? -8.306 -0.841 12.666 1.00 92.19 89 LEU A C 1
ATOM 704 O O . LEU A 1 89 ? -7.709 0.236 12.720 1.00 92.19 89 LEU A O 1
ATOM 708 N N . ALA A 1 90 ? -7.656 -2.005 12.608 1.00 94.12 90 ALA A N 1
ATOM 709 C CA . ALA A 1 90 ? -6.204 -2.089 12.494 1.00 94.12 90 ALA A CA 1
ATOM 710 C C . ALA A 1 90 ? -5.698 -1.455 11.187 1.00 94.12 90 ALA A C 1
ATOM 712 O O . ALA A 1 90 ? -4.747 -0.670 11.218 1.00 94.12 90 ALA A O 1
ATOM 713 N N . ALA A 1 91 ? -6.365 -1.725 10.063 1.00 92.12 91 ALA A N 1
ATOM 714 C CA . ALA A 1 91 ? -6.040 -1.119 8.775 1.00 92.12 91 ALA A CA 1
ATOM 715 C C . ALA A 1 91 ? -6.236 0.410 8.792 1.00 92.12 91 ALA A C 1
ATOM 717 O O . ALA A 1 91 ? -5.325 1.144 8.408 1.00 92.12 91 ALA A O 1
ATOM 718 N N . LEU A 1 92 ? -7.345 0.913 9.348 1.00 93.56 92 LEU A N 1
ATOM 719 C CA . LEU A 1 92 ? -7.592 2.356 9.499 1.00 93.56 92 LEU A CA 1
ATOM 720 C C . LEU A 1 92 ? -6.537 3.055 10.368 1.00 93.56 92 LEU A C 1
ATOM 722 O O . LEU A 1 92 ? -6.143 4.187 10.085 1.00 93.56 92 LEU A O 1
ATOM 726 N N . ARG A 1 93 ? -6.037 2.389 11.416 1.00 94.50 93 ARG A N 1
ATOM 727 C CA . ARG A 1 93 ? -4.941 2.923 12.242 1.00 94.50 93 ARG A CA 1
ATOM 728 C C . ARG A 1 93 ? -3.647 3.071 11.446 1.00 94.50 93 ARG A C 1
ATOM 730 O O . ARG A 1 93 ? -2.972 4.091 11.587 1.00 94.50 93 ARG A O 1
ATOM 737 N N . GLU A 1 94 ? -3.304 2.095 10.606 1.00 93.00 94 GLU A N 1
ATOM 738 C CA . GLU A 1 94 ? -2.141 2.217 9.719 1.00 93.00 94 GLU A CA 1
ATOM 739 C C . GLU A 1 94 ? -2.358 3.302 8.652 1.00 93.00 94 GLU A C 1
ATOM 741 O O . GLU A 1 94 ? -1.446 4.096 8.414 1.00 93.00 94 GLU A O 1
ATOM 746 N N . ALA A 1 95 ? -3.567 3.433 8.092 1.00 92.50 95 ALA A N 1
ATOM 747 C CA . ALA A 1 95 ? -3.902 4.522 7.172 1.00 92.50 95 ALA A CA 1
ATOM 748 C C . ALA A 1 95 ? -3.675 5.905 7.813 1.00 92.50 95 ALA A C 1
ATOM 750 O O . ALA A 1 95 ? -2.925 6.729 7.284 1.00 92.50 95 ALA A O 1
ATOM 751 N N . ALA A 1 96 ? -4.247 6.135 9.001 1.00 91.56 96 ALA A N 1
ATOM 752 C CA . ALA A 1 96 ? -4.122 7.398 9.729 1.00 91.56 96 ALA A CA 1
ATOM 753 C C . ALA A 1 96 ? -2.662 7.740 10.068 1.00 91.56 96 ALA A C 1
ATOM 755 O O . ALA A 1 96 ? -2.215 8.875 9.897 1.00 91.56 96 ALA A O 1
ATOM 756 N N . LYS A 1 97 ? -1.886 6.741 10.497 1.00 92.88 97 LYS A N 1
ATOM 757 C CA . LYS A 1 97 ? -0.453 6.883 10.777 1.00 92.88 97 LYS A CA 1
ATOM 758 C C . LYS A 1 97 ? 0.337 7.298 9.536 1.00 92.88 97 LYS A C 1
ATOM 760 O O . LYS A 1 97 ? 1.259 8.105 9.646 1.00 92.88 97 LYS A O 1
ATOM 765 N N . HIS A 1 98 ? 0.026 6.753 8.363 1.00 90.69 98 HIS A N 1
ATOM 766 C CA . HIS A 1 98 ? 0.721 7.121 7.129 1.00 90.69 98 HIS A CA 1
ATOM 767 C C . HIS A 1 98 ? 0.355 8.525 6.638 1.00 90.69 98 HIS A C 1
ATOM 769 O O . HIS A 1 98 ? 1.258 9.248 6.219 1.00 90.69 98 HIS A O 1
ATOM 775 N N . LEU A 1 99 ? -0.901 8.955 6.789 1.00 89.38 99 LEU A N 1
ATOM 776 C CA . LEU A 1 99 ? -1.310 10.335 6.495 1.00 89.38 99 LEU A CA 1
ATOM 777 C C . LEU A 1 99 ? -0.595 11.354 7.385 1.00 89.38 99 LEU A C 1
ATOM 779 O O . LEU A 1 99 ? -0.021 12.311 6.869 1.00 89.38 99 LEU A O 1
ATOM 783 N N . ALA A 1 100 ? -0.561 11.117 8.699 1.00 88.69 100 ALA A N 1
ATOM 784 C CA . ALA A 1 100 ? 0.133 12.001 9.635 1.00 88.69 100 ALA A CA 1
ATOM 785 C C . ALA A 1 100 ? 1.629 12.128 9.291 1.00 88.69 100 ALA A C 1
ATOM 787 O O . ALA A 1 100 ? 2.171 13.227 9.214 1.00 88.69 100 ALA A O 1
ATOM 788 N N . ASN A 1 101 ? 2.285 11.003 8.983 1.00 84.88 101 ASN A N 1
ATOM 789 C CA . ASN A 1 101 ? 3.689 11.008 8.564 1.00 84.88 101 ASN A CA 1
ATOM 790 C C . ASN A 1 101 ? 3.918 11.733 7.224 1.00 84.88 101 ASN A C 1
ATOM 792 O O . ASN A 1 101 ? 4.982 12.321 7.034 1.00 84.88 101 ASN A O 1
ATOM 796 N N . SER A 1 102 ? 2.954 11.688 6.298 1.00 85.69 102 SER A N 1
ATOM 797 C CA . SER A 1 102 ? 3.020 12.425 5.027 1.00 85.69 102 SER A CA 1
ATOM 798 C C . SER A 1 102 ? 3.049 13.934 5.272 1.00 85.69 102 SER A C 1
ATOM 800 O O . SER A 1 102 ? 3.930 14.633 4.774 1.00 85.69 102 SER A O 1
ATOM 802 N N . GLN A 1 103 ? 2.139 14.422 6.120 1.00 80.56 103 GLN A N 1
ATOM 803 C CA . GLN A 1 103 ? 2.034 15.838 6.480 1.00 80.56 103 GLN A CA 1
ATOM 804 C C . GLN A 1 103 ? 3.292 16.346 7.193 1.00 80.56 103 GLN A C 1
ATOM 806 O O . GLN A 1 103 ? 3.826 17.396 6.834 1.00 80.56 103 GLN A O 1
ATOM 811 N N . ASP A 1 104 ? 3.819 15.568 8.140 1.00 80.31 104 ASP A N 1
ATOM 812 C CA . ASP A 1 104 ? 5.070 15.887 8.833 1.00 80.31 104 ASP A CA 1
ATOM 813 C C . ASP A 1 10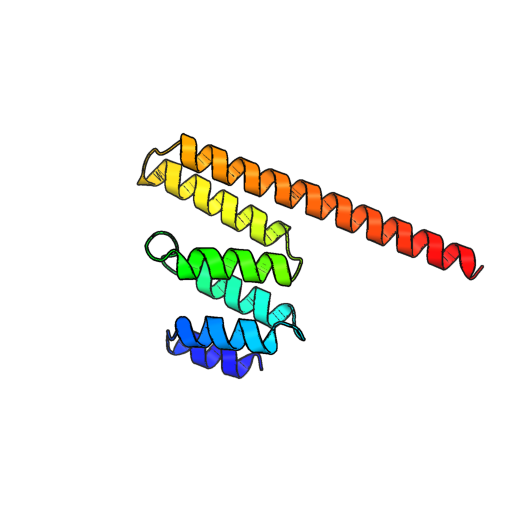4 ? 6.267 15.967 7.876 1.00 80.31 104 ASP A C 1
ATOM 815 O O . ASP A 1 104 ? 7.180 16.768 8.086 1.00 80.31 104 ASP A O 1
ATOM 819 N N . SER A 1 105 ? 6.299 15.120 6.842 1.00 79.12 105 SER A N 1
ATOM 820 C CA . SER A 1 105 ? 7.368 15.135 5.840 1.00 79.12 105 SER A CA 1
ATOM 821 C C . SER A 1 105 ? 7.318 16.403 4.990 1.00 79.12 105 SER A C 1
ATOM 823 O O . SER A 1 105 ? 8.348 17.051 4.819 1.00 79.12 105 SER A O 1
ATOM 825 N N . LEU A 1 106 ? 6.128 16.790 4.518 1.00 80.06 106 LEU A N 1
ATOM 826 C CA . LEU A 1 106 ? 5.929 18.015 3.736 1.00 80.06 106 LEU A CA 1
ATOM 827 C C . LEU A 1 106 ? 6.324 19.262 4.539 1.00 80.06 106 LEU A C 1
ATOM 829 O O . LEU A 1 106 ? 7.114 20.077 4.067 1.00 80.06 106 LEU A O 1
ATOM 833 N N . ALA A 1 107 ? 5.872 19.361 5.793 1.00 81.12 107 ALA A N 1
ATOM 834 C CA . ALA A 1 107 ? 6.216 20.479 6.671 1.00 81.12 107 ALA A CA 1
ATOM 835 C C . ALA A 1 107 ? 7.736 20.598 6.914 1.00 81.12 107 ALA A C 1
ATOM 837 O O . ALA A 1 107 ? 8.281 21.701 6.999 1.00 81.12 107 ALA A O 1
ATOM 838 N N . LYS A 1 108 ? 8.448 19.466 7.013 1.00 81.50 108 LYS A N 1
ATOM 839 C CA . LYS A 1 108 ? 9.915 19.449 7.149 1.00 81.50 108 LYS A CA 1
ATOM 840 C C . LYS A 1 108 ? 10.621 19.914 5.878 1.00 81.50 108 LYS A C 1
ATOM 842 O O . LYS A 1 108 ? 11.606 20.642 5.987 1.00 81.50 108 LYS A O 1
ATOM 847 N N . GLU A 1 109 ? 10.142 19.511 4.703 1.00 84.25 109 GLU A N 1
ATOM 848 C CA . GLU A 1 109 ? 10.710 19.930 3.414 1.00 84.25 109 GLU A CA 1
ATOM 849 C C . GLU A 1 109 ? 10.545 21.440 3.186 1.00 84.25 109 GLU A C 1
ATOM 851 O O . GLU A 1 109 ? 11.515 22.113 2.828 1.00 84.25 109 GLU A O 1
ATOM 856 N N . GLU A 1 110 ? 9.368 21.999 3.483 1.00 87.69 110 GLU A N 1
ATOM 857 C CA . GLU A 1 110 ? 9.110 23.445 3.403 1.00 87.69 110 GLU A CA 1
ATOM 858 C C . GLU A 1 110 ? 10.022 24.243 4.342 1.00 87.69 110 GLU A C 1
ATOM 860 O O . GLU A 1 110 ? 10.667 25.216 3.933 1.00 87.69 110 GLU A O 1
ATOM 865 N N . LEU A 1 111 ? 10.141 23.797 5.598 1.00 86.81 111 LEU A N 1
ATOM 866 C CA . LEU A 1 111 ? 11.038 24.420 6.564 1.00 86.81 111 LEU A CA 1
ATOM 867 C C . LEU A 1 111 ? 12.492 24.351 6.084 1.00 86.81 111 LEU A C 1
ATOM 869 O O . LEU A 1 111 ? 13.200 25.357 6.142 1.00 86.81 111 LEU A O 1
ATOM 873 N N . GLN A 1 112 ? 12.936 23.200 5.575 1.00 86.50 112 GLN A N 1
ATOM 874 C CA . GLN A 1 112 ? 14.291 23.028 5.059 1.00 86.50 112 GLN A CA 1
ATOM 875 C C . GLN A 1 112 ? 14.573 23.968 3.879 1.00 86.50 112 GLN A C 1
ATOM 877 O O . GLN A 1 112 ? 15.636 24.591 3.859 1.00 86.50 112 GLN A O 1
ATOM 882 N N . SER A 1 113 ? 13.629 24.122 2.945 1.00 90.25 113 SER A N 1
ATOM 883 C CA . SER A 1 113 ? 13.753 25.066 1.827 1.00 90.25 113 SER A CA 1
ATOM 884 C C . SER A 1 113 ? 13.883 26.507 2.329 1.00 90.25 113 SER A C 1
ATOM 886 O O . SER A 1 113 ? 14.819 27.210 1.952 1.00 90.25 113 SER A O 1
ATOM 888 N N . SER A 1 114 ? 13.023 26.922 3.268 1.00 90.88 114 SER A N 1
ATOM 889 C CA . SER A 1 114 ? 13.063 28.278 3.839 1.00 90.88 114 SER A CA 1
ATOM 890 C C . SER A 1 114 ? 14.373 28.581 4.582 1.00 90.88 114 SER A C 1
ATOM 892 O O . SER A 1 114 ? 14.884 29.701 4.537 1.00 90.88 114 SER A O 1
ATOM 894 N N . LEU A 1 115 ? 14.946 27.583 5.264 1.00 90.56 115 LEU A N 1
ATOM 895 C CA . LEU A 1 115 ? 16.227 27.717 5.953 1.00 90.56 115 LEU A CA 1
ATOM 896 C C . LEU A 1 115 ? 17.384 27.816 4.959 1.00 90.56 115 LEU A C 1
ATOM 898 O O . LEU A 1 115 ? 18.290 28.614 5.181 1.00 90.56 115 LEU A O 1
ATOM 902 N N . GLN A 1 116 ? 17.353 27.038 3.873 1.00 89.69 116 GLN A N 1
ATOM 903 C CA . GLN A 1 116 ? 18.366 27.116 2.823 1.00 89.69 116 GLN A CA 1
ATOM 904 C C . GLN A 1 116 ? 18.361 28.492 2.155 1.00 89.69 116 GLN A C 1
ATOM 906 O O . GLN A 1 116 ? 19.417 29.107 2.067 1.00 89.69 116 GLN A O 1
ATOM 911 N N . GLU A 1 117 ? 17.196 29.018 1.773 1.00 89.25 117 GLU A N 1
ATOM 912 C CA . GLU A 1 117 ? 17.081 30.352 1.162 1.00 89.25 117 GLU A CA 1
ATOM 913 C C . GLU A 1 117 ? 17.692 31.453 2.038 1.00 89.25 117 GLU A C 1
ATOM 915 O O . GLU A 1 117 ? 18.459 32.276 1.546 1.00 89.25 117 GLU A O 1
ATOM 920 N N . ARG A 1 118 ? 17.440 31.413 3.352 1.00 86.31 118 ARG A N 1
ATOM 921 C CA . ARG A 1 118 ? 17.982 32.385 4.317 1.00 86.31 118 ARG A CA 1
ATOM 922 C C . ARG A 1 118 ? 19.497 32.333 4.488 1.00 86.31 118 ARG A C 1
ATOM 924 O O . ARG A 1 118 ? 20.075 33.309 4.949 1.00 86.31 118 ARG A O 1
ATOM 931 N N . VAL A 1 119 ? 20.137 31.201 4.201 1.00 82.44 119 VAL A N 1
ATOM 932 C CA . VAL A 1 119 ? 21.603 31.069 4.283 1.00 82.44 119 VAL A CA 1
ATOM 933 C C . VAL A 1 119 ? 22.284 31.700 3.063 1.00 82.44 119 VAL A C 1
ATOM 935 O O . VAL A 1 119 ? 23.456 32.062 3.142 1.00 82.44 119 VAL A O 1
ATOM 938 N N . PHE A 1 120 ? 21.563 31.855 1.948 1.00 71.69 120 PHE A N 1
ATOM 939 C CA . PHE A 1 120 ? 22.087 32.404 0.693 1.00 71.69 120 PHE A CA 1
ATOM 940 C C . PHE A 1 120 ? 21.708 33.877 0.433 1.00 71.69 120 PHE A C 1
ATOM 942 O O . PHE A 1 120 ? 22.089 34.413 -0.608 1.00 71.69 120 PHE A O 1
ATOM 949 N N . THR A 1 121 ? 21.005 34.532 1.363 1.00 57.47 121 THR A N 1
ATOM 950 C CA . THR A 1 121 ? 20.694 35.979 1.368 1.00 57.47 121 THR A CA 1
ATOM 951 C C . THR A 1 121 ? 21.483 36.713 2.438 1.00 57.47 121 THR A C 1
ATOM 953 O O . THR A 1 121 ? 22.022 37.798 2.133 1.00 57.47 121 THR A O 1
#

Foldseek 3Di:
DVVVLVVCLVVVVLVVLLVVCVVCVLPPLVSLVVNLVSLLPDPCVVPVVSVVSNLVSCVSSVVLQVNLVSLQVVLVCCCPPVVNNVSSVVSNVSSVVSVVVSVVVVVVVVVVVVVVVVVVD

Sequence (121 aa):
HRDALRCLMDAGDTATVIFYAKKVGKRSKDILILAANYLQSLDWHGDDNILKAVVFFYKTAGDLEKLATFFDACAAKEIDEYSDYEKALAALREAAKHLANSQDSLAKEELQSSLQERVFT